Protein AF-A0A1X7TPX4-F1 (afdb_monomer)

Foldseek 3Di:
DDPPDDPDPDDAPPQHDQADPPVCQLVVLVVQLVVQCVVVVNPCVRSVVSVVVSVVSCCVVVSDPDDDCVVVPNVVVVVVVVVVVVVVVVCVVVVVVVVVVVVVVVVVVVVVVVVVVVVVVVVVVVVVVVD

Secondary structure (DSSP, 8-state):
---------PPPPTT-SPPP-SS-TTHHHHHHHHHHHHHTTT-TTTTHHHHHHHHHHHHHTTSS----TTTTT-HHHHHHHHHHHHHHHHHHHHHHHHHHHHHHHHHHHHHHHHHHHHHHHHHHHHHHT--

Solvent-accessible surface area (backbone atoms only — not comparable to full-atom values): 7729 Å² total; per-residue (Å²): 138,81,90,83,70,80,80,72,81,72,73,77,57,96,82,56,80,79,61,76,76,82,88,45,86,48,45,69,39,45,50,54,28,51,50,43,22,67,75,48,78,64,39,59,81,84,29,45,68,41,48,48,53,28,53,49,44,28,37,73,70,66,50,36,82,81,70,60,50,58,84,75,72,40,44,66,64,52,49,52,50,50,52,50,52,51,46,51,56,50,50,51,53,48,50,52,52,51,50,51,51,51,50,54,51,49,54,52,51,53,52,53,52,52,55,51,53,55,52,49,56,54,51,55,52,56,60,65,73,74,116

Mean predicted aligned error: 12.7 Å

Radius of gyration: 33.35 Å; Cα contacts (8 Å, |Δi|>4): 49; chains: 1; bounding box: 68×27×109 Å

Structure (mmCIF, N/CA/C/O backbone):
data_AF-A0A1X7TPX4-F1
#
_entry.id   AF-A0A1X7TPX4-F1
#
loop_
_atom_site.group_PDB
_atom_site.id
_atom_site.type_symbol
_atom_site.label_atom_id
_atom_site.label_alt_id
_atom_site.label_comp_id
_atom_site.label_asym_id
_atom_site.label_entity_id
_atom_site.label_seq_id
_atom_site.pdbx_PDB_ins_code
_atom_site.Cartn_x
_atom_site.Cartn_y
_atom_site.Cartn_z
_atom_site.occupancy
_atom_site.B_iso_or_equiv
_atom_site.auth_seq_id
_atom_site.auth_comp_id
_atom_site.auth_asym_id
_atom_site.auth_atom_id
_atom_site.pdbx_PDB_model_num
ATOM 1 N N . MET A 1 1 ? 38.471 -4.593 -25.993 1.00 44.94 1 MET A N 1
ATOM 2 C CA . MET A 1 1 ? 37.008 -4.750 -26.166 1.00 44.94 1 MET A CA 1
ATOM 3 C C . MET A 1 1 ? 36.759 -5.384 -27.529 1.00 44.94 1 MET A C 1
ATOM 5 O O . MET A 1 1 ? 37.329 -4.906 -28.500 1.00 44.94 1 MET A O 1
ATOM 9 N N . ASN A 1 2 ? 35.999 -6.482 -27.602 1.00 54.00 2 ASN A N 1
ATOM 10 C CA . ASN A 1 2 ? 35.729 -7.216 -28.847 1.00 54.00 2 ASN A CA 1
ATOM 11 C C . ASN A 1 2 ? 34.481 -6.629 -29.555 1.00 54.00 2 ASN A C 1
ATOM 13 O O . ASN A 1 2 ? 33.423 -6.592 -28.928 1.00 54.00 2 ASN A O 1
ATOM 17 N N . PRO A 1 3 ? 34.565 -6.171 -30.821 1.00 67.19 3 PRO A N 1
ATOM 18 C CA . PRO A 1 3 ? 33.472 -5.480 -31.518 1.00 67.19 3 PRO A CA 1
ATOM 19 C C . PRO A 1 3 ? 32.361 -6.393 -32.079 1.00 67.19 3 PRO A C 1
ATOM 21 O O . PRO A 1 3 ? 31.472 -5.909 -32.777 1.00 67.19 3 PRO A O 1
ATOM 24 N N . ASN A 1 4 ? 32.359 -7.698 -31.786 1.00 61.41 4 ASN A N 1
ATOM 25 C CA . ASN A 1 4 ? 31.386 -8.648 -32.344 1.00 61.41 4 ASN A CA 1
ATOM 26 C C . ASN A 1 4 ? 30.212 -8.971 -31.392 1.00 61.41 4 ASN A C 1
ATOM 28 O O . ASN A 1 4 ? 29.939 -10.130 -31.096 1.00 61.41 4 ASN A O 1
ATOM 32 N N . MET A 1 5 ? 29.497 -7.951 -30.905 1.00 68.25 5 MET A N 1
ATOM 33 C CA . MET A 1 5 ? 28.197 -8.149 -30.246 1.00 68.25 5 MET A CA 1
ATOM 34 C C . MET A 1 5 ? 27.092 -7.886 -31.273 1.00 68.25 5 MET A C 1
ATOM 36 O O . MET A 1 5 ? 26.729 -6.739 -31.542 1.00 68.25 5 MET A O 1
ATOM 40 N N . LYS A 1 6 ? 26.554 -8.948 -31.883 1.00 66.62 6 LYS A N 1
ATOM 41 C CA . LYS A 1 6 ? 25.343 -8.839 -32.707 1.00 66.62 6 LYS A CA 1
ATOM 42 C C . LYS A 1 6 ? 24.230 -8.249 -31.838 1.00 66.62 6 LYS A C 1
ATOM 44 O O . LYS A 1 6 ? 23.802 -8.880 -30.876 1.00 66.62 6 LYS A O 1
ATOM 49 N N . ARG A 1 7 ? 23.757 -7.044 -32.182 1.00 66.94 7 ARG A N 1
ATOM 50 C CA . ARG A 1 7 ? 22.552 -6.438 -31.596 1.00 66.94 7 ARG A CA 1
ATOM 51 C C . ARG A 1 7 ? 21.389 -7.405 -31.805 1.00 66.94 7 ARG A C 1
ATOM 53 O O . ARG A 1 7 ? 20.864 -7.509 -32.913 1.00 66.94 7 ARG A O 1
ATOM 60 N N . GLN A 1 8 ? 21.004 -8.129 -30.758 1.00 71.69 8 GLN A N 1
ATOM 61 C CA . GLN A 1 8 ? 19.743 -8.854 -30.761 1.00 71.69 8 GLN A CA 1
ATOM 62 C C . GLN A 1 8 ? 18.646 -7.801 -30.911 1.00 71.69 8 GLN A C 1
ATOM 64 O O . GLN A 1 8 ? 18.566 -6.869 -30.111 1.00 71.69 8 GLN A O 1
ATOM 69 N N . ARG A 1 9 ? 17.839 -7.898 -31.975 1.00 69.06 9 ARG A N 1
ATOM 70 C CA . ARG A 1 9 ? 16.629 -7.081 -32.089 1.00 69.06 9 ARG A CA 1
ATOM 71 C C . ARG A 1 9 ? 15.698 -7.559 -30.985 1.00 69.06 9 ARG A C 1
ATOM 73 O O . ARG A 1 9 ? 15.047 -8.590 -31.140 1.00 69.06 9 ARG A O 1
ATOM 80 N N . ALA A 1 10 ? 15.726 -6.870 -29.848 1.00 71.69 10 ALA A N 1
ATOM 81 C CA . ALA A 1 10 ? 14.811 -7.139 -28.759 1.00 71.69 10 ALA A CA 1
ATOM 82 C C . ALA A 1 10 ? 13.392 -7.016 -29.318 1.00 71.69 10 ALA A C 1
ATOM 84 O O . ALA A 1 10 ? 13.063 -6.027 -29.979 1.00 71.69 10 ALA A O 1
ATOM 85 N N . ARG A 1 11 ? 12.576 -8.052 -29.109 1.00 74.62 11 ARG A N 1
ATOM 86 C CA . ARG A 1 11 ? 11.138 -7.922 -29.329 1.00 74.62 11 ARG A CA 1
ATOM 87 C C . ARG A 1 11 ? 10.654 -6.775 -28.433 1.00 74.62 11 ARG A C 1
ATOM 89 O O . ARG A 1 11 ? 11.178 -6.647 -27.322 1.00 74.62 11 ARG A O 1
ATOM 96 N N . PRO A 1 12 ? 9.738 -5.918 -28.910 1.00 72.19 12 PRO A N 1
ATOM 97 C CA . PRO A 1 12 ? 9.158 -4.900 -28.048 1.00 72.19 12 PRO A CA 1
ATOM 98 C C . PRO A 1 12 ? 8.610 -5.573 -26.778 1.00 72.19 12 PRO A C 1
ATOM 100 O O . PRO A 1 12 ? 8.105 -6.694 -26.877 1.00 72.19 12 PRO A O 1
ATOM 103 N N . PRO A 1 13 ? 8.741 -4.944 -25.597 1.00 73.38 13 PRO A N 1
ATOM 104 C CA . PRO A 1 13 ? 8.185 -5.495 -24.370 1.00 73.38 13 PRO A CA 1
ATOM 105 C C . PRO A 1 13 ? 6.688 -5.739 -24.546 1.00 73.38 13 PRO A C 1
ATOM 107 O O . PRO A 1 13 ? 5.984 -4.863 -25.048 1.00 73.38 13 PRO A O 1
ATOM 110 N N . ASP A 1 14 ? 6.194 -6.888 -24.089 1.00 72.00 14 ASP A N 1
ATOM 111 C CA . ASP A 1 14 ? 4.786 -7.277 -24.255 1.00 72.00 14 ASP A CA 1
ATOM 112 C C . ASP A 1 14 ? 3.802 -6.257 -23.651 1.00 72.00 14 ASP A C 1
ATOM 114 O O . ASP A 1 14 ? 2.650 -6.173 -24.067 1.00 72.00 14 ASP A O 1
ATOM 118 N N . LYS A 1 15 ? 4.260 -5.452 -22.682 1.00 71.31 15 LYS A N 1
ATOM 119 C CA . LYS A 1 15 ? 3.469 -4.416 -21.997 1.00 71.31 15 LYS A CA 1
ATOM 120 C C . LYS A 1 15 ? 3.778 -2.982 -22.452 1.00 71.31 15 LYS A C 1
ATOM 122 O O . LYS A 1 15 ? 3.311 -2.035 -21.829 1.00 71.31 15 LYS A O 1
ATOM 127 N N . GLY A 1 16 ? 4.553 -2.811 -23.526 1.00 69.00 16 GLY A N 1
ATOM 128 C CA . GLY A 1 16 ? 5.015 -1.501 -23.987 1.00 69.00 16 GLY A CA 1
ATOM 129 C C . GLY A 1 16 ? 6.064 -0.864 -23.065 1.00 69.00 16 GLY A C 1
ATOM 130 O O . GLY A 1 16 ? 6.491 -1.446 -22.067 1.00 69.00 16 GLY A O 1
ATOM 131 N N . SER A 1 17 ? 6.522 0.335 -23.425 1.00 72.00 17 SER A N 1
ATOM 132 C CA . SER A 1 17 ? 7.387 1.138 -22.553 1.00 72.00 17 SER A CA 1
ATOM 133 C C . SER A 1 17 ? 6.542 1.784 -21.459 1.00 72.00 17 SER A C 1
ATOM 135 O O . SER A 1 17 ? 5.509 2.377 -21.761 1.00 72.00 17 SER A O 1
ATOM 137 N N . PHE A 1 18 ? 6.987 1.695 -20.203 1.00 65.50 18 PHE A N 1
ATOM 138 C CA . PHE A 1 18 ? 6.327 2.373 -19.087 1.00 65.50 18 PHE A CA 1
ATOM 139 C C . PHE A 1 18 ? 6.137 3.867 -19.402 1.00 65.50 18 PHE A C 1
ATOM 141 O O . PHE A 1 18 ? 7.128 4.526 -19.735 1.00 65.50 18 PHE A O 1
ATOM 148 N N . PRO A 1 19 ? 4.913 4.412 -19.271 1.00 76.31 19 PRO A N 1
ATOM 149 C CA . PRO A 1 19 ? 4.678 5.845 -19.384 1.00 76.31 19 PRO A CA 1
ATOM 150 C C . PRO A 1 19 ? 5.591 6.599 -18.416 1.00 76.31 19 PRO A C 1
ATOM 152 O O . PRO A 1 19 ? 5.789 6.168 -17.274 1.00 76.31 19 PRO A O 1
ATOM 155 N N . LEU A 1 20 ? 6.177 7.705 -18.868 1.00 81.56 20 LEU A N 1
ATOM 156 C CA . LEU A 1 20 ? 6.936 8.582 -17.983 1.00 81.56 20 LEU A CA 1
ATOM 157 C C . LEU A 1 20 ? 5.962 9.455 -17.186 1.00 81.56 20 LEU A C 1
ATOM 159 O O . LEU A 1 20 ? 4.998 9.983 -17.736 1.00 81.56 20 LEU A O 1
ATOM 163 N N . ASP A 1 21 ? 6.234 9.607 -15.891 1.00 83.75 21 ASP A N 1
ATOM 164 C CA . ASP A 1 21 ? 5.512 10.522 -15.004 1.00 83.75 21 ASP A CA 1
ATOM 165 C C . ASP A 1 21 ? 5.936 11.967 -15.314 1.00 83.75 21 ASP A C 1
ATOM 167 O O . ASP A 1 21 ? 6.875 12.504 -14.723 1.00 83.75 21 ASP A O 1
ATOM 171 N N . HIS A 1 22 ? 5.314 12.564 -16.330 1.00 87.88 22 HIS A N 1
ATOM 172 C CA . HIS A 1 22 ? 5.664 13.902 -16.811 1.00 87.88 22 HIS A CA 1
ATOM 173 C C . HIS A 1 22 ? 5.200 15.014 -15.870 1.00 87.88 22 HIS A C 1
ATOM 175 O O . HIS A 1 22 ? 5.869 16.040 -15.749 1.00 87.88 22 HIS A O 1
ATOM 181 N N . THR A 1 23 ? 4.053 14.816 -15.227 1.00 87.56 23 THR A N 1
ATOM 182 C CA . THR A 1 23 ? 3.433 15.765 -14.296 1.00 87.56 23 THR A CA 1
ATOM 183 C C . THR A 1 23 ? 4.003 15.637 -12.884 1.00 87.56 23 THR A C 1
ATOM 185 O O . THR A 1 23 ? 3.909 16.584 -12.106 1.00 87.56 23 THR A O 1
ATOM 188 N N . GLY A 1 24 ? 4.667 14.520 -12.570 1.00 93.44 24 GLY A N 1
ATOM 189 C CA . GLY A 1 24 ? 5.312 14.283 -11.285 1.00 93.44 24 GLY A CA 1
ATOM 190 C C . GLY A 1 24 ? 4.330 13.901 -10.181 1.00 93.44 24 GLY A C 1
ATOM 191 O O . GLY A 1 24 ? 4.622 14.159 -9.014 1.00 93.44 24 GLY A O 1
ATOM 192 N N . GLU A 1 25 ? 3.185 13.305 -10.520 1.00 93.38 25 GLU A N 1
ATOM 193 C CA . GLU A 1 25 ? 2.135 12.942 -9.554 1.00 93.38 25 GLU A CA 1
ATOM 194 C C . GLU A 1 25 ? 2.642 11.951 -8.501 1.00 93.38 25 GLU A C 1
ATOM 196 O O . GLU A 1 25 ? 2.273 12.025 -7.330 1.00 93.38 25 GLU A O 1
ATOM 201 N N . CYS A 1 26 ? 3.567 11.069 -8.886 1.00 95.75 26 CYS A N 1
ATOM 202 C CA . CYS A 1 26 ? 4.151 10.072 -7.996 1.00 95.75 26 CYS A CA 1
ATOM 203 C C . CYS A 1 26 ? 5.578 10.413 -7.557 1.00 95.75 26 CYS A C 1
ATOM 205 O O . CYS A 1 26 ? 6.286 9.551 -7.019 1.00 95.75 26 CYS A O 1
ATOM 207 N N . LYS A 1 27 ? 6.010 11.667 -7.745 1.00 95.56 27 LYS A N 1
ATOM 208 C CA . LYS A 1 27 ? 7.370 12.121 -7.428 1.00 95.56 27 LYS A CA 1
ATOM 209 C C . LYS A 1 27 ? 7.726 11.930 -5.956 1.00 95.56 27 LYS A C 1
ATOM 211 O O . LYS A 1 27 ? 8.835 11.496 -5.663 1.00 95.56 27 LYS A O 1
ATOM 216 N N . ASP A 1 28 ? 6.805 12.185 -5.034 1.00 96.88 28 ASP A N 1
ATOM 217 C CA . ASP A 1 28 ? 7.084 12.053 -3.598 1.00 96.88 28 ASP A CA 1
ATOM 218 C C . ASP A 1 28 ? 7.359 10.601 -3.194 1.00 96.88 28 ASP A C 1
ATOM 220 O O . ASP A 1 28 ? 8.312 10.315 -2.465 1.00 96.88 28 ASP A O 1
ATOM 224 N N . HIS A 1 29 ? 6.564 9.663 -3.714 1.00 96.88 29 HIS A N 1
ATOM 225 C CA . HIS A 1 29 ? 6.766 8.231 -3.497 1.00 96.88 29 HIS A CA 1
ATOM 226 C C . HIS A 1 29 ? 8.079 7.755 -4.129 1.00 96.88 29 HIS A C 1
ATOM 228 O O . HIS A 1 29 ? 8.845 7.025 -3.496 1.00 96.88 29 HIS A O 1
ATOM 234 N N . MET A 1 30 ? 8.381 8.231 -5.343 1.00 95.44 30 MET A N 1
ATOM 235 C CA . MET A 1 30 ? 9.651 7.968 -6.017 1.00 95.44 30 MET A CA 1
ATOM 236 C C . MET A 1 30 ? 10.835 8.447 -5.170 1.00 95.44 30 MET A C 1
ATOM 238 O O . MET A 1 30 ? 11.777 7.690 -4.959 1.00 95.44 30 MET A O 1
ATOM 242 N N . LEU A 1 31 ? 10.798 9.685 -4.670 1.00 97.31 31 LEU A N 1
ATOM 243 C CA . LEU A 1 31 ? 11.889 10.264 -3.887 1.00 97.31 31 LEU A CA 1
ATOM 244 C C . LEU A 1 31 ? 12.130 9.494 -2.588 1.00 97.31 31 LEU A C 1
ATOM 246 O O . LEU A 1 31 ? 13.283 9.209 -2.271 1.00 97.31 31 LEU A O 1
ATOM 250 N N . LYS A 1 32 ? 11.070 9.096 -1.875 1.00 98.00 32 LYS A N 1
ATOM 251 C CA . LYS A 1 32 ? 11.189 8.254 -0.673 1.00 98.00 32 LYS A CA 1
ATOM 252 C C . LYS A 1 32 ? 11.863 6.921 -0.989 1.00 98.00 32 LYS A C 1
ATOM 254 O O . LYS A 1 32 ? 12.807 6.528 -0.307 1.00 98.00 32 LYS A O 1
ATOM 259 N N . TYR A 1 33 ? 11.418 6.252 -2.052 1.00 97.81 33 TYR A N 1
ATOM 260 C CA . TYR A 1 33 ? 12.011 4.991 -2.487 1.00 97.81 33 TYR A CA 1
ATOM 261 C C . TYR A 1 33 ? 13.488 5.154 -2.890 1.00 97.81 33 TYR A C 1
ATOM 263 O O . TYR A 1 33 ? 14.336 4.379 -2.450 1.00 97.81 33 TYR A O 1
ATOM 271 N N . MET A 1 34 ? 13.821 6.196 -3.657 1.00 96.94 34 MET A N 1
ATOM 272 C CA . MET A 1 34 ? 15.201 6.486 -4.064 1.00 96.94 34 MET A CA 1
ATOM 273 C C . MET A 1 34 ? 16.102 6.854 -2.878 1.00 96.94 34 MET A C 1
ATOM 275 O O . MET A 1 34 ? 17.257 6.430 -2.850 1.00 96.94 34 MET A O 1
ATOM 279 N N . SER A 1 35 ? 15.594 7.605 -1.893 1.00 98.06 35 SER A N 1
ATOM 280 C CA . SER A 1 35 ? 16.341 7.914 -0.664 1.00 98.06 35 SER A CA 1
ATOM 281 C C . SER A 1 35 ? 16.691 6.636 0.084 1.00 98.06 35 SER A C 1
ATOM 283 O O . SER A 1 35 ? 17.857 6.406 0.393 1.00 98.06 35 SER A O 1
ATOM 285 N N . CYS A 1 36 ? 15.712 5.744 0.251 1.00 98.44 36 CYS A N 1
ATOM 286 C CA . CYS A 1 36 ? 15.941 4.454 0.884 1.00 98.44 36 CYS A CA 1
ATOM 287 C C . CYS A 1 36 ? 17.005 3.631 0.148 1.00 98.44 36 CYS A C 1
ATOM 289 O O . CYS A 1 36 ? 17.905 3.092 0.788 1.00 98.44 36 CYS A O 1
ATOM 291 N N . LEU A 1 37 ? 16.961 3.554 -1.188 1.00 97.81 37 LEU A N 1
ATOM 292 C CA . LEU A 1 37 ? 17.993 2.832 -1.941 1.00 97.81 37 LEU A CA 1
ATOM 293 C C . LEU A 1 37 ? 19.375 3.445 -1.726 1.00 97.81 37 LEU A C 1
ATOM 295 O O . LEU A 1 37 ? 20.350 2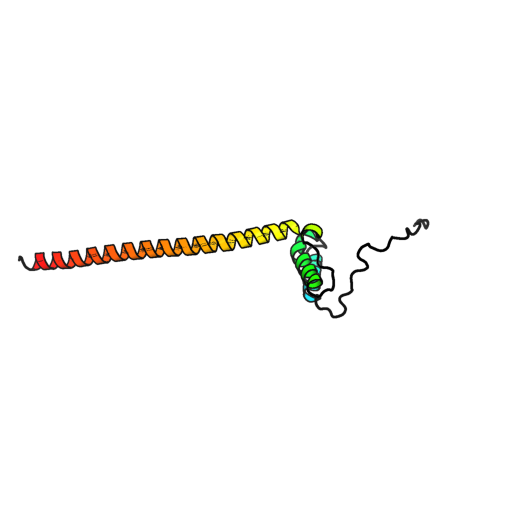.719 -1.551 1.00 97.81 37 LEU A O 1
ATOM 299 N N . LYS A 1 38 ? 19.470 4.775 -1.716 1.00 97.75 38 LYS A N 1
ATOM 300 C CA . LYS A 1 38 ? 20.735 5.472 -1.484 1.00 97.75 38 LYS A CA 1
ATOM 301 C C . LYS A 1 38 ? 21.299 5.172 -0.092 1.00 97.75 38 LYS A C 1
ATOM 303 O O . LYS A 1 38 ? 22.500 4.955 0.035 1.00 97.75 38 LYS A O 1
ATOM 308 N N . GLU A 1 39 ? 20.444 5.141 0.924 1.00 98.00 39 GLU A N 1
ATOM 309 C CA . GLU A 1 39 ? 20.813 4.843 2.313 1.00 98.00 39 GLU A CA 1
ATOM 310 C C . GLU A 1 39 ? 21.213 3.373 2.506 1.00 98.00 39 GLU A C 1
ATOM 312 O O . GLU A 1 39 ? 22.138 3.077 3.256 1.00 98.00 39 GLU A O 1
ATOM 317 N N . ASN A 1 40 ? 20.581 2.458 1.767 1.00 97.50 40 ASN A N 1
ATOM 318 C CA . ASN A 1 40 ? 20.783 1.013 1.886 1.00 97.50 40 ASN A CA 1
ATOM 319 C C . ASN A 1 40 ? 21.684 0.433 0.787 1.00 97.50 40 ASN A C 1
ATOM 321 O O . ASN A 1 40 ? 21.578 -0.741 0.448 1.00 97.50 40 ASN A O 1
ATOM 325 N N . SER A 1 41 ? 22.578 1.239 0.203 1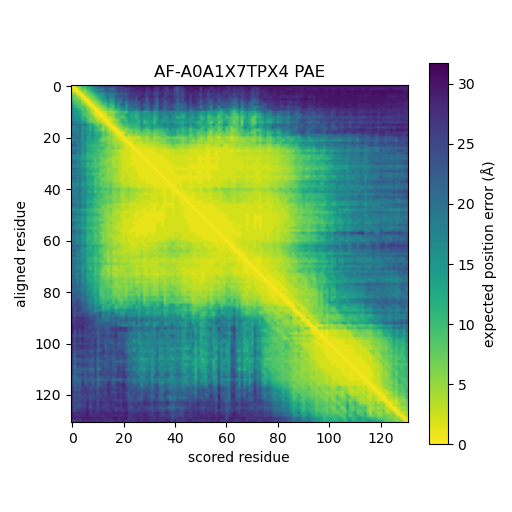.00 96.38 41 SER A N 1
ATOM 326 C CA . SER A 1 41 ? 23.555 0.773 -0.801 1.00 96.38 41 SER A CA 1
ATOM 327 C C . SER A 1 41 ? 22.922 0.043 -2.000 1.00 96.38 41 SER A C 1
ATOM 329 O O . SER A 1 41 ? 23.459 -0.935 -2.512 1.00 96.38 41 SER A O 1
ATOM 331 N N . SER A 1 42 ? 21.780 0.544 -2.474 1.00 94.44 42 SER A N 1
ATOM 332 C CA . SER A 1 42 ? 20.953 -0.027 -3.552 1.00 94.44 42 SER A CA 1
ATOM 333 C C . SER A 1 42 ? 20.358 -1.409 -3.255 1.00 94.44 42 SER A C 1
ATOM 335 O O . SER A 1 42 ? 19.965 -2.126 -4.174 1.00 94.44 42 SER A O 1
ATOM 337 N N . ASP A 1 43 ? 20.239 -1.781 -1.981 1.00 95.56 43 ASP A N 1
ATOM 338 C CA . ASP A 1 43 ? 19.521 -2.983 -1.576 1.00 95.56 43 ASP A CA 1
ATOM 339 C C . ASP A 1 43 ? 18.000 -2.770 -1.642 1.00 95.56 43 ASP A C 1
ATOM 341 O O . ASP A 1 43 ? 17.376 -2.121 -0.798 1.00 95.56 43 ASP A O 1
ATOM 345 N N . HIS A 1 44 ? 17.383 -3.354 -2.667 1.00 93.31 44 HIS A N 1
ATOM 346 C CA . HIS A 1 44 ? 15.942 -3.286 -2.889 1.00 93.31 44 HIS A CA 1
ATOM 347 C C . HIS A 1 44 ? 15.118 -4.019 -1.826 1.00 93.31 44 HIS A C 1
ATOM 349 O O . HIS A 1 44 ? 13.949 -3.677 -1.632 1.00 93.31 44 HIS A O 1
ATOM 355 N N . SER A 1 45 ? 15.688 -5.022 -1.149 1.00 94.56 45 SER A N 1
ATOM 356 C CA . SER A 1 45 ? 14.949 -5.833 -0.177 1.00 94.56 45 SER A CA 1
ATOM 357 C C . SER A 1 45 ? 14.501 -4.997 1.025 1.00 94.56 45 SER A C 1
ATOM 359 O O . SER A 1 45 ? 13.357 -5.115 1.469 1.00 94.56 45 SER A O 1
ATOM 361 N N . GLN A 1 46 ? 15.350 -4.064 1.461 1.00 95.69 46 GLN A N 1
ATOM 362 C CA . GLN A 1 46 ? 15.083 -3.151 2.574 1.00 95.69 46 GLN A CA 1
ATOM 363 C C . GLN A 1 46 ? 14.070 -2.057 2.211 1.00 95.69 46 GLN A C 1
ATOM 365 O O . GLN A 1 46 ? 13.315 -1.588 3.058 1.00 95.69 46 GLN A O 1
ATOM 370 N N . CYS A 1 47 ? 13.987 -1.695 0.931 1.00 97.38 47 CYS A N 1
ATOM 371 C CA . CYS A 1 47 ? 13.121 -0.622 0.434 1.00 97.38 47 CYS A CA 1
ATOM 372 C C . CYS A 1 47 ? 11.824 -1.127 -0.204 1.00 97.38 47 CYS A C 1
ATOM 374 O O . CYS A 1 47 ? 11.119 -0.375 -0.882 1.00 97.38 47 CYS A O 1
ATOM 376 N N . ARG A 1 48 ? 11.497 -2.407 -0.007 1.00 95.94 48 ARG A N 1
ATOM 377 C CA . ARG A 1 48 ? 10.404 -3.085 -0.708 1.00 95.94 48 ARG A CA 1
ATOM 378 C C . ARG A 1 48 ? 9.034 -2.479 -0.411 1.00 95.94 48 ARG A C 1
ATOM 380 O O . ARG A 1 48 ? 8.221 -2.365 -1.321 1.00 95.94 48 ARG A O 1
ATOM 387 N N . VAL A 1 49 ? 8.794 -2.019 0.817 1.00 95.38 49 VAL A N 1
ATOM 388 C CA . VAL A 1 49 ? 7.538 -1.336 1.180 1.00 95.38 49 VAL A CA 1
ATOM 389 C C . VAL A 1 49 ? 7.391 -0.018 0.411 1.00 95.38 49 VAL A C 1
ATOM 391 O O . VAL A 1 49 ? 6.378 0.199 -0.241 1.00 95.38 49 VAL A O 1
ATOM 394 N N . LEU A 1 50 ? 8.441 0.807 0.373 1.00 97.06 50 LEU A N 1
ATOM 395 C CA . LEU A 1 50 ? 8.429 2.083 -0.355 1.00 97.06 50 LEU A CA 1
ATOM 396 C C . LEU A 1 50 ? 8.309 1.890 -1.872 1.00 97.06 50 LEU A C 1
ATOM 398 O O . LEU A 1 50 ? 7.651 2.673 -2.555 1.00 97.06 50 LEU A O 1
ATOM 402 N N . ALA A 1 51 ? 8.915 0.826 -2.405 1.00 96.62 51 ALA A N 1
ATOM 403 C CA . ALA A 1 51 ? 8.744 0.445 -3.802 1.00 96.62 51 ALA A CA 1
ATOM 404 C C . ALA A 1 51 ? 7.281 0.089 -4.114 1.00 96.62 51 ALA A C 1
ATOM 406 O O . ALA A 1 51 ? 6.761 0.488 -5.156 1.00 96.62 51 ALA A O 1
ATOM 407 N N . LYS A 1 52 ? 6.607 -0.627 -3.201 1.00 96.19 52 LYS A N 1
ATOM 408 C CA . LYS A 1 52 ? 5.184 -0.958 -3.326 1.00 96.19 52 LYS A CA 1
ATOM 409 C C . LYS A 1 52 ? 4.324 0.306 -3.366 1.00 96.19 52 LYS A C 1
ATOM 411 O O . LYS A 1 52 ? 3.497 0.426 -4.263 1.00 96.19 52 LYS A O 1
ATOM 416 N N . ASP A 1 53 ? 4.560 1.254 -2.461 1.00 96.50 53 ASP A N 1
ATOM 417 C CA . ASP A 1 53 ? 3.810 2.517 -2.402 1.00 96.50 53 ASP A CA 1
ATOM 418 C C . ASP A 1 53 ? 3.998 3.348 -3.681 1.00 96.50 53 ASP A C 1
ATOM 420 O O . ASP A 1 53 ? 3.051 3.922 -4.218 1.00 96.50 53 ASP A O 1
ATOM 424 N N . TYR A 1 54 ? 5.217 3.361 -4.229 1.00 96.00 54 TYR A N 1
ATOM 425 C CA . TYR A 1 54 ? 5.491 4.016 -5.506 1.00 96.00 54 TYR A CA 1
ATOM 426 C C . TYR A 1 54 ? 4.730 3.372 -6.671 1.00 96.00 54 TYR A C 1
ATOM 428 O O . TYR A 1 54 ? 4.129 4.080 -7.480 1.00 96.00 54 TYR A O 1
ATOM 436 N N . LEU A 1 55 ? 4.700 2.039 -6.746 1.00 95.38 55 LEU A N 1
ATOM 437 C CA . LEU A 1 55 ? 3.912 1.326 -7.755 1.00 95.38 55 LEU A CA 1
ATOM 438 C C . LEU A 1 55 ? 2.408 1.530 -7.558 1.00 95.38 55 LEU A C 1
ATOM 440 O O . LEU A 1 55 ? 1.683 1.651 -8.543 1.00 95.38 55 LEU A O 1
ATOM 444 N N . GLN A 1 56 ? 1.947 1.612 -6.309 1.00 95.38 56 GLN A N 1
ATOM 445 C CA . GLN A 1 56 ? 0.547 1.869 -5.992 1.00 95.38 56 GLN A CA 1
ATOM 446 C C . GLN A 1 56 ? 0.108 3.220 -6.552 1.00 95.38 56 GLN A C 1
ATOM 448 O O . GLN A 1 56 ? -0.854 3.265 -7.314 1.00 95.38 56 GLN A O 1
ATOM 453 N N . CYS A 1 57 ? 0.865 4.282 -6.265 1.00 96.19 57 CYS A N 1
ATOM 454 C CA . CYS A 1 57 ? 0.595 5.609 -6.813 1.00 96.19 57 CYS A CA 1
ATOM 455 C C . CYS A 1 57 ? 0.508 5.570 -8.345 1.00 96.19 57 CYS A C 1
ATOM 457 O O . CYS A 1 57 ? -0.441 6.076 -8.935 1.00 96.19 57 CYS A O 1
ATOM 459 N N . ARG A 1 58 ? 1.452 4.890 -9.011 1.00 94.62 58 ARG A N 1
ATOM 460 C CA . ARG A 1 58 ? 1.451 4.803 -10.479 1.00 94.62 58 ARG A CA 1
ATOM 461 C C . ARG A 1 58 ? 0.241 4.061 -11.042 1.00 94.62 58 ARG A C 1
ATOM 463 O O . ARG A 1 58 ? -0.209 4.404 -12.129 1.00 94.62 58 ARG A O 1
ATOM 470 N N . MET A 1 59 ? -0.274 3.057 -10.337 1.00 93.94 59 MET A N 1
ATOM 471 C CA . MET A 1 59 ? -1.495 2.346 -10.729 1.00 93.94 59 MET A CA 1
ATOM 472 C C . MET A 1 59 ? -2.769 3.165 -10.472 1.00 93.94 59 MET A C 1
ATOM 474 O O . MET A 1 59 ? -3.762 2.988 -11.178 1.00 93.94 59 MET A O 1
ATOM 478 N N . GLU A 1 60 ? -2.762 4.032 -9.459 1.00 94.50 60 GLU A N 1
ATOM 479 C CA . GLU A 1 60 ? -3.879 4.921 -9.118 1.00 94.50 60 GLU A CA 1
ATOM 480 C C . GLU A 1 60 ? -3.966 6.123 -10.069 1.00 94.50 60 GLU A C 1
ATOM 482 O O . GLU A 1 60 ? -5.060 6.444 -10.524 1.00 94.50 60 GLU A O 1
ATOM 487 N N . CYS A 1 61 ? -2.823 6.705 -10.444 1.00 92.50 61 CYS A N 1
ATOM 488 C CA . CYS A 1 61 ? -2.700 7.804 -11.412 1.00 92.50 61 CYS A CA 1
ATOM 489 C C . CYS A 1 61 ? -2.674 7.337 -12.881 1.00 92.50 61 CYS A C 1
ATOM 491 O O . CYS A 1 61 ? -2.303 8.098 -13.766 1.00 92.50 61 CYS A O 1
ATOM 493 N N . GLU A 1 62 ? -2.995 6.068 -13.159 1.00 90.19 62 GLU A N 1
ATOM 494 C CA . GLU A 1 62 ? -3.034 5.503 -14.522 1.00 90.19 62 GLU A CA 1
ATOM 495 C C . GLU A 1 62 ? -1.698 5.591 -15.304 1.00 90.19 62 GLU A C 1
ATOM 497 O O . GLU A 1 62 ? -1.644 5.387 -16.516 1.00 90.19 62 GLU A O 1
ATOM 502 N N . LEU A 1 63 ? -0.576 5.795 -14.602 1.00 89.06 63 LEU A N 1
ATOM 503 C CA . LEU A 1 63 ? 0.798 5.779 -15.133 1.00 89.06 63 LEU A CA 1
ATOM 504 C C . LEU A 1 63 ? 1.365 4.354 -15.286 1.00 89.06 63 LEU A C 1
ATOM 506 O O . LEU A 1 63 ? 2.543 4.168 -15.626 1.00 89.06 63 LEU A O 1
ATOM 510 N N . MET A 1 64 ? 0.548 3.350 -14.962 1.00 87.69 64 MET A N 1
ATOM 511 C CA . MET A 1 64 ? 0.802 1.920 -15.078 1.00 87.69 64 MET A CA 1
ATOM 512 C C . MET A 1 64 ? -0.533 1.159 -15.072 1.00 87.69 64 MET A C 1
ATOM 514 O O . MET A 1 64 ? -1.437 1.486 -14.304 1.00 87.69 64 MET A O 1
ATOM 518 N N . THR A 1 65 ? -0.646 0.098 -15.874 1.00 89.12 65 THR A N 1
ATOM 519 C CA . THR A 1 65 ? -1.790 -0.823 -15.809 1.00 89.12 65 THR A CA 1
ATOM 520 C C . THR A 1 65 ? -1.899 -1.448 -14.421 1.00 89.12 65 THR A C 1
ATOM 522 O O . THR A 1 65 ? -0.908 -1.951 -13.889 1.00 89.12 65 THR A O 1
ATOM 525 N N . LYS A 1 66 ? -3.110 -1.465 -13.855 1.00 91.62 66 LYS A N 1
ATOM 526 C CA . LYS A 1 66 ? -3.383 -2.132 -12.578 1.00 91.62 66 LYS A CA 1
ATOM 527 C C . LYS A 1 66 ? -3.028 -3.616 -12.668 1.00 91.62 66 LYS A C 1
ATOM 529 O O . LYS A 1 66 ? -3.542 -4.335 -13.522 1.00 91.62 66 LYS A O 1
ATOM 534 N N . GLU A 1 67 ? -2.163 -4.063 -11.769 1.00 91.31 67 GLU A N 1
ATOM 535 C CA . GLU A 1 67 ? -1.700 -5.443 -11.670 1.00 91.31 67 GLU A CA 1
ATOM 536 C C . GLU A 1 67 ? -1.861 -5.948 -10.240 1.00 91.31 67 GLU A C 1
ATOM 538 O O . GLU A 1 67 ? -1.834 -5.190 -9.271 1.00 91.31 67 GLU A O 1
ATOM 543 N N . GLU A 1 68 ? -2.028 -7.258 -10.107 1.00 93.69 68 GLU A N 1
ATOM 544 C CA . GLU A 1 68 ? -2.119 -7.901 -8.803 1.00 93.69 68 GLU A CA 1
ATOM 545 C C . GLU A 1 68 ? -0.760 -7.856 -8.091 1.00 93.69 68 GLU A C 1
ATOM 547 O O . GLU A 1 68 ? 0.279 -8.185 -8.676 1.00 93.69 68 GLU A O 1
ATOM 552 N N . TRP A 1 69 ? -0.767 -7.531 -6.796 1.00 93.75 69 TRP A N 1
ATOM 553 C CA . TRP A 1 69 ? 0.444 -7.469 -5.977 1.00 93.75 69 TRP A CA 1
ATOM 554 C C . TRP A 1 69 ? 1.248 -8.769 -5.996 1.00 93.75 69 TRP A C 1
ATOM 556 O O . TRP A 1 69 ? 2.477 -8.727 -5.978 1.00 93.75 69 TRP A O 1
ATOM 566 N N . GLY A 1 70 ? 0.586 -9.923 -6.112 1.00 93.62 70 GLY A N 1
ATOM 567 C CA . GLY A 1 70 ? 1.253 -11.213 -6.264 1.00 93.62 70 GLY A CA 1
ATOM 568 C C . GLY A 1 70 ? 2.125 -11.315 -7.518 1.00 93.62 70 GLY A C 1
ATOM 569 O O . GLY A 1 70 ? 3.250 -11.806 -7.434 1.00 93.62 70 GLY A O 1
ATOM 570 N N . LYS A 1 71 ? 1.662 -10.787 -8.659 1.00 92.69 71 LYS A N 1
ATOM 571 C CA . LYS A 1 71 ? 2.415 -10.791 -9.930 1.00 92.69 71 LYS A CA 1
ATOM 572 C C . LYS A 1 71 ? 3.589 -9.820 -9.921 1.00 92.69 71 LYS A C 1
ATOM 574 O O . LYS A 1 71 ? 4.576 -10.044 -10.614 1.00 92.69 71 LYS A O 1
ATOM 579 N N . LEU A 1 72 ? 3.480 -8.760 -9.126 1.00 92.31 72 LEU A N 1
ATOM 580 C CA . LEU A 1 72 ? 4.546 -7.788 -8.896 1.00 92.31 72 LEU A CA 1
ATOM 581 C C . LEU A 1 72 ? 5.529 -8.233 -7.799 1.00 92.31 72 LEU A C 1
ATOM 583 O O . LEU A 1 72 ? 6.492 -7.526 -7.521 1.00 92.31 72 LEU A O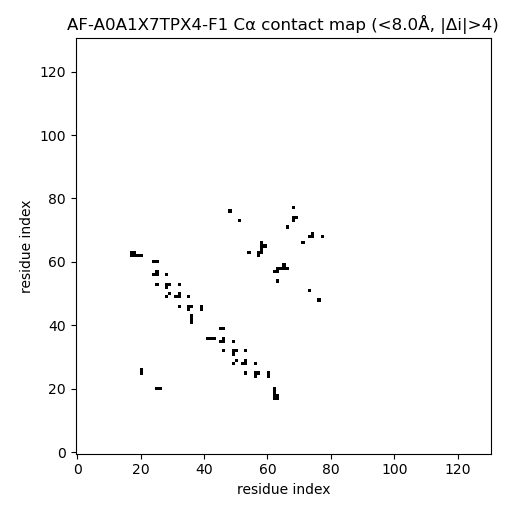 1
ATOM 587 N N . GLY A 1 73 ? 5.307 -9.400 -7.183 1.00 94.25 73 GLY A N 1
ATOM 588 C CA . GLY A 1 73 ? 6.185 -9.938 -6.151 1.00 94.25 73 GLY A CA 1
ATOM 589 C C . GLY A 1 73 ? 6.017 -9.268 -4.787 1.00 94.25 73 GLY A C 1
ATOM 590 O O . GLY A 1 73 ? 7.007 -9.115 -4.086 1.00 94.25 73 GLY A O 1
ATOM 591 N N . TYR A 1 74 ? 4.796 -8.885 -4.396 1.00 95.06 74 TYR A N 1
ATOM 592 C CA . TYR A 1 74 ? 4.447 -8.282 -3.093 1.00 95.06 74 TYR A CA 1
ATOM 593 C C . TYR A 1 74 ? 3.389 -9.090 -2.310 1.00 95.06 74 TYR A C 1
ATOM 595 O O . TYR A 1 74 ? 2.699 -8.545 -1.443 1.00 95.06 74 TYR A O 1
ATOM 603 N N . LYS A 1 75 ? 3.232 -10.383 -2.627 1.00 93.69 75 LYS A N 1
ATOM 604 C CA . LYS A 1 75 ? 2.196 -11.263 -2.053 1.00 93.69 75 LYS A CA 1
ATOM 605 C C . LYS A 1 75 ? 2.263 -11.366 -0.526 1.00 93.69 75 LYS A C 1
ATOM 607 O O . LYS A 1 75 ? 1.244 -11.330 0.149 1.00 93.69 75 LYS A O 1
ATOM 612 N N . ASP A 1 76 ? 3.463 -11.489 0.012 1.00 92.75 76 ASP A N 1
ATOM 613 C CA . ASP A 1 76 ? 3.743 -11.593 1.443 1.00 92.75 76 ASP A CA 1
ATOM 614 C C . ASP A 1 76 ? 3.353 -10.324 2.211 1.00 92.75 76 ASP A C 1
ATOM 616 O O . ASP A 1 76 ? 2.716 -10.421 3.254 1.00 92.75 76 ASP A O 1
ATOM 620 N N . ILE A 1 77 ? 3.628 -9.136 1.662 1.00 91.38 77 ILE A N 1
ATOM 621 C CA . ILE A 1 77 ? 3.225 -7.860 2.280 1.00 91.38 77 ILE A CA 1
ATOM 622 C C . ILE A 1 77 ? 1.695 -7.714 2.283 1.00 91.38 77 ILE A C 1
ATOM 624 O O . ILE A 1 77 ? 1.113 -7.147 3.207 1.00 91.38 77 ILE A O 1
ATOM 628 N N . GLU A 1 78 ? 1.015 -8.207 1.246 1.00 89.56 78 GLU A N 1
ATOM 629 C CA . GLU A 1 78 ? -0.451 -8.238 1.214 1.00 89.56 78 GLU A CA 1
ATOM 630 C C . GLU A 1 78 ? -1.029 -9.212 2.247 1.00 89.56 78 GLU A C 1
ATOM 632 O O . GLU A 1 78 ? -1.937 -8.841 2.991 1.00 89.56 78 GLU A O 1
ATOM 637 N N . GLN A 1 79 ? -0.464 -10.416 2.356 1.00 89.62 79 GLN A N 1
ATOM 638 C CA . GLN A 1 79 ? -0.857 -11.399 3.367 1.00 89.62 79 GLN A CA 1
ATOM 639 C C . GLN A 1 79 ? -0.634 -10.876 4.789 1.00 89.62 79 GLN A C 1
ATOM 641 O O . GLN A 1 79 ? -1.531 -10.974 5.620 1.00 89.62 79 GLN A O 1
ATOM 646 N N . GLU A 1 80 ? 0.514 -10.258 5.066 1.00 88.94 80 GLU A N 1
ATOM 647 C CA . GLU A 1 80 ? 0.799 -9.650 6.367 1.00 88.94 80 GLU A CA 1
ATOM 648 C C . GLU A 1 80 ? -0.207 -8.541 6.707 1.00 88.94 80 GLU A C 1
ATOM 650 O O . GLU A 1 80 ? -0.718 -8.479 7.826 1.00 88.94 80 GLU A O 1
ATOM 655 N N . ASN A 1 81 ? -0.548 -7.684 5.740 1.00 87.31 81 ASN A N 1
ATOM 656 C CA . ASN A 1 81 ? -1.549 -6.641 5.946 1.00 87.31 81 ASN A CA 1
ATOM 657 C C . ASN A 1 81 ? -2.954 -7.208 6.167 1.00 87.31 81 ASN A C 1
ATOM 659 O O . ASN A 1 81 ? -3.689 -6.668 6.994 1.00 87.31 81 ASN A O 1
ATOM 663 N N . ASN A 1 82 ? -3.328 -8.283 5.475 1.00 87.19 82 ASN A N 1
ATOM 664 C CA . ASN A 1 82 ? -4.602 -8.962 5.700 1.00 87.19 82 ASN A CA 1
ATOM 665 C C . ASN A 1 82 ? -4.646 -9.585 7.097 1.00 87.19 82 ASN A C 1
ATOM 667 O O . ASN A 1 82 ? -5.585 -9.315 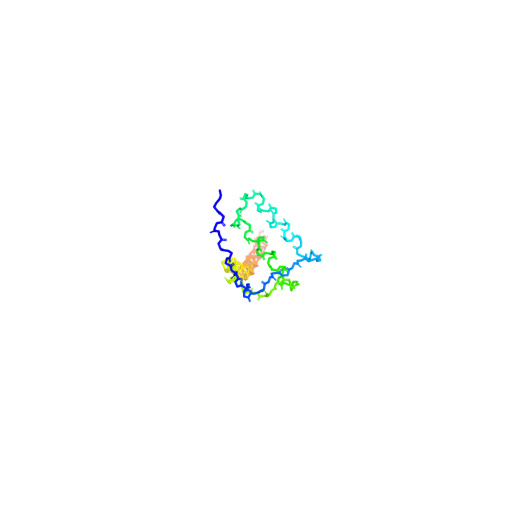7.840 1.00 87.19 82 ASN A O 1
ATOM 671 N N . ASN A 1 83 ? -3.580 -10.273 7.511 1.00 87.88 83 ASN A N 1
ATOM 672 C CA . ASN A 1 83 ? -3.450 -10.818 8.862 1.00 87.88 83 ASN A CA 1
ATOM 673 C C . ASN A 1 83 ? -3.517 -9.711 9.925 1.00 87.88 83 ASN A C 1
ATOM 675 O O . ASN A 1 83 ? -4.189 -9.873 10.938 1.00 87.88 83 ASN A O 1
ATOM 679 N N . ARG A 1 84 ? -2.878 -8.552 9.694 1.00 86.94 84 ARG A N 1
ATOM 680 C CA . ARG A 1 84 ? -2.997 -7.383 10.584 1.00 86.94 84 ARG A CA 1
ATOM 681 C C . ARG A 1 84 ? -4.421 -6.840 10.639 1.00 86.94 84 ARG A C 1
ATOM 683 O O . ARG A 1 84 ? -4.895 -6.510 11.720 1.00 86.94 84 ARG A O 1
ATOM 690 N N . ARG A 1 85 ? -5.122 -6.741 9.507 1.00 84.69 85 ARG A N 1
ATOM 691 C CA . ARG A 1 85 ? -6.520 -6.272 9.461 1.00 84.69 85 ARG A CA 1
ATOM 692 C C . ARG A 1 85 ? -7.458 -7.234 10.186 1.00 84.69 85 ARG A C 1
ATOM 694 O O . ARG A 1 85 ? -8.296 -6.789 10.968 1.00 84.69 85 ARG A O 1
ATOM 701 N N . GLU A 1 86 ? -7.280 -8.534 9.981 1.00 84.62 86 GLU A N 1
ATOM 702 C CA . GLU A 1 86 ? -7.982 -9.580 10.726 1.00 84.62 86 GLU A CA 1
ATOM 703 C C . GLU A 1 86 ? -7.676 -9.483 12.223 1.00 84.62 86 GLU A C 1
ATOM 705 O O . GLU A 1 86 ? -8.596 -9.454 13.040 1.00 84.62 86 GLU A O 1
ATOM 710 N N . GLN A 1 87 ? -6.403 -9.320 12.592 1.00 83.12 87 GLN A N 1
ATOM 711 C CA . GLN A 1 87 ? -5.980 -9.158 13.979 1.00 83.12 87 GLN A CA 1
ATOM 712 C C . GLN A 1 87 ? -6.584 -7.905 14.623 1.00 83.12 87 GLN A C 1
ATOM 714 O O . GLN A 1 87 ? -7.059 -7.995 15.748 1.00 83.12 87 GLN A O 1
ATOM 719 N N . ILE A 1 88 ? -6.638 -6.760 13.937 1.00 84.94 88 ILE A N 1
ATOM 720 C CA . ILE A 1 88 ? -7.275 -5.538 14.459 1.00 84.94 88 ILE A CA 1
ATOM 721 C C . ILE A 1 88 ? -8.768 -5.774 14.716 1.00 84.94 88 ILE A C 1
ATOM 723 O O . ILE A 1 88 ? -9.275 -5.379 15.764 1.00 84.94 88 ILE A O 1
ATOM 727 N N . MET A 1 89 ? -9.475 -6.460 13.812 1.00 75.25 89 MET A N 1
ATOM 728 C CA . MET A 1 89 ? -10.890 -6.795 14.018 1.00 75.25 89 MET A CA 1
ATOM 7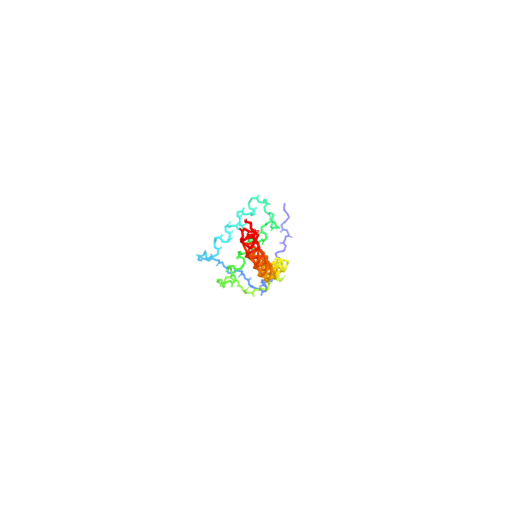29 C C . MET A 1 89 ? -11.090 -7.776 15.183 1.00 75.25 89 MET A C 1
ATOM 731 O O . MET A 1 89 ? -12.037 -7.627 15.958 1.00 75.25 89 MET A O 1
ATOM 735 N N . VAL A 1 90 ? -10.189 -8.747 15.355 1.00 81.31 90 VAL A N 1
ATOM 736 C CA . VAL A 1 90 ? -10.218 -9.708 16.468 1.00 81.31 90 VAL A CA 1
ATOM 737 C C . VAL A 1 90 ? -9.891 -9.029 17.797 1.00 81.31 90 VAL A C 1
ATOM 739 O O . VAL A 1 90 ? -10.652 -9.176 18.749 1.00 81.31 90 VAL A O 1
ATOM 742 N N . VAL A 1 91 ? -8.819 -8.237 17.867 1.00 81.56 91 VAL A N 1
ATOM 743 C CA . VAL A 1 91 ? -8.443 -7.461 19.058 1.00 81.56 91 VAL A CA 1
ATOM 744 C C . VAL A 1 91 ? -9.528 -6.447 19.396 1.00 81.56 91 VAL A C 1
ATOM 746 O O . VAL A 1 91 ? -9.842 -6.295 20.567 1.00 81.56 91 VAL A O 1
ATOM 749 N N . GLY A 1 92 ? -10.167 -5.817 18.408 1.00 80.56 92 GLY A N 1
ATOM 750 C CA . GLY A 1 92 ? -11.330 -4.957 18.630 1.00 80.56 92 GLY A CA 1
ATOM 751 C C . GLY A 1 92 ? -12.476 -5.710 19.311 1.00 80.56 92 GLY A C 1
ATOM 752 O O . GLY A 1 92 ? -12.965 -5.277 20.352 1.00 80.56 92 GLY A O 1
ATOM 753 N N . ARG A 1 93 ? -12.860 -6.886 18.793 1.00 79.94 93 ARG A N 1
ATOM 754 C CA . ARG A 1 93 ? -13.905 -7.731 19.406 1.00 79.94 93 ARG A CA 1
ATOM 755 C C . ARG A 1 93 ? -13.519 -8.214 20.807 1.00 79.94 93 ARG A C 1
ATOM 757 O O . ARG A 1 93 ? -14.352 -8.163 21.707 1.00 79.94 93 ARG A O 1
ATOM 764 N N . ILE A 1 94 ? -12.275 -8.654 21.004 1.00 82.06 94 ILE A N 1
ATOM 765 C CA . ILE A 1 94 ? -11.761 -9.108 22.305 1.00 82.06 94 ILE A CA 1
ATOM 766 C C . ILE A 1 94 ? -11.697 -7.942 23.295 1.00 82.06 94 ILE A C 1
ATOM 768 O O . ILE A 1 94 ? -12.147 -8.098 24.419 1.00 82.06 94 ILE A O 1
ATOM 772 N N . SER A 1 95 ? -11.196 -6.773 22.896 1.00 85.56 95 SER A N 1
ATOM 773 C CA . SER A 1 95 ? -11.104 -5.573 23.737 1.00 85.56 95 SER A CA 1
ATOM 774 C C . SER A 1 95 ? -12.487 -5.093 24.179 1.00 85.56 95 SER A C 1
ATOM 776 O O . SER A 1 95 ? -12.696 -4.811 25.358 1.00 85.56 95 SER A O 1
ATOM 778 N N . VAL A 1 96 ? -13.473 -5.098 23.277 1.00 85.50 96 VAL A N 1
ATOM 779 C CA . VAL A 1 96 ? -14.868 -4.788 23.620 1.00 85.50 96 VAL A CA 1
ATOM 780 C C . VAL A 1 96 ? -15.446 -5.841 24.573 1.00 85.50 96 VAL A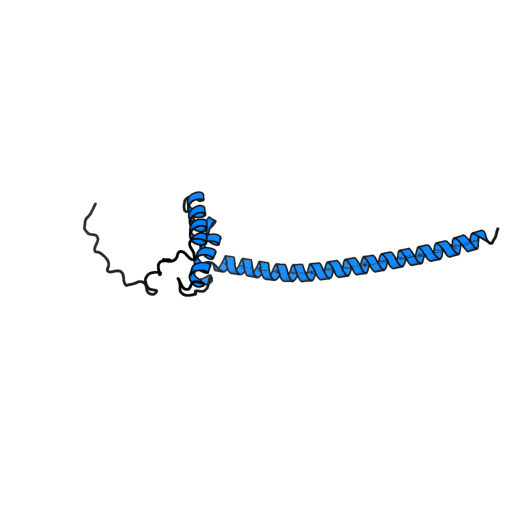 C 1
ATOM 782 O O . VAL A 1 96 ? -16.022 -5.490 25.595 1.00 85.50 96 VAL A O 1
ATOM 785 N N . ALA A 1 97 ? -15.250 -7.136 24.310 1.00 87.06 97 ALA A N 1
ATOM 786 C CA . ALA A 1 97 ? -15.725 -8.187 25.212 1.00 87.06 97 ALA A CA 1
ATOM 787 C C . ALA A 1 97 ? -15.052 -8.124 26.596 1.00 87.06 97 ALA A C 1
ATOM 789 O O . ALA A 1 97 ? -15.721 -8.287 27.611 1.00 87.06 97 ALA A O 1
ATOM 790 N N . MET A 1 98 ? -13.748 -7.848 26.645 1.00 87.81 98 MET A N 1
ATOM 791 C CA . MET A 1 98 ? -12.957 -7.747 27.871 1.00 87.81 98 MET A CA 1
ATOM 792 C C . MET A 1 98 ? -13.348 -6.516 28.692 1.00 87.81 98 MET A C 1
ATOM 794 O O . MET A 1 98 ? -13.462 -6.596 29.908 1.00 87.81 98 MET A O 1
ATOM 798 N N . THR A 1 99 ? -13.611 -5.380 28.045 1.00 88.06 99 THR A N 1
ATOM 799 C CA . THR A 1 99 ? -14.127 -4.190 28.737 1.00 88.06 99 THR A CA 1
ATOM 800 C C . THR A 1 99 ? -15.539 -4.423 29.267 1.00 88.06 99 THR A C 1
ATOM 802 O O . THR A 1 99 ? -15.801 -4.088 30.418 1.00 88.06 99 THR A O 1
ATOM 805 N N . ILE A 1 100 ? -16.422 -5.067 28.495 1.00 90.69 100 ILE A N 1
ATOM 806 C CA . ILE A 1 100 ? -17.769 -5.440 28.956 1.00 90.69 100 ILE A CA 1
ATOM 807 C C . ILE A 1 100 ? -17.691 -6.368 30.174 1.00 90.69 100 ILE A C 1
ATOM 809 O O . ILE A 1 100 ? -18.340 -6.088 31.179 1.00 90.69 100 ILE A O 1
ATOM 813 N N . THR A 1 101 ? -16.886 -7.435 30.132 1.00 91.94 101 THR A N 1
ATOM 814 C CA . THR A 1 101 ? -16.769 -8.372 31.263 1.00 91.94 101 THR A CA 1
ATOM 815 C C . THR A 1 101 ? -16.171 -7.707 32.497 1.00 91.94 101 THR A C 1
ATOM 817 O O . THR A 1 101 ? -16.699 -7.898 33.591 1.00 91.94 101 THR A O 1
ATOM 820 N N . ILE A 1 102 ? -15.134 -6.878 32.339 1.00 93.50 102 ILE A N 1
ATOM 821 C CA . ILE A 1 102 ? -14.558 -6.099 33.443 1.00 93.50 102 ILE A CA 1
ATOM 822 C C . ILE A 1 102 ? -15.617 -5.177 34.059 1.00 93.50 102 ILE A C 1
ATOM 824 O O . ILE A 1 102 ? -15.786 -5.182 35.277 1.00 93.50 102 ILE A O 1
ATOM 828 N N . ILE A 1 103 ? -16.370 -4.430 33.245 1.00 94.12 103 ILE A N 1
ATOM 829 C CA . ILE A 1 103 ? -17.438 -3.544 33.730 1.00 94.12 103 ILE A CA 1
ATOM 830 C C . ILE A 1 103 ? -18.511 -4.349 34.472 1.00 94.12 103 ILE A C 1
ATOM 832 O O . ILE A 1 103 ? -18.891 -3.971 35.577 1.00 94.12 103 ILE A O 1
ATOM 836 N N . SER A 1 104 ? -18.972 -5.475 33.919 1.00 92.69 104 SER A N 1
ATOM 837 C CA . SER A 1 104 ? -19.967 -6.332 34.576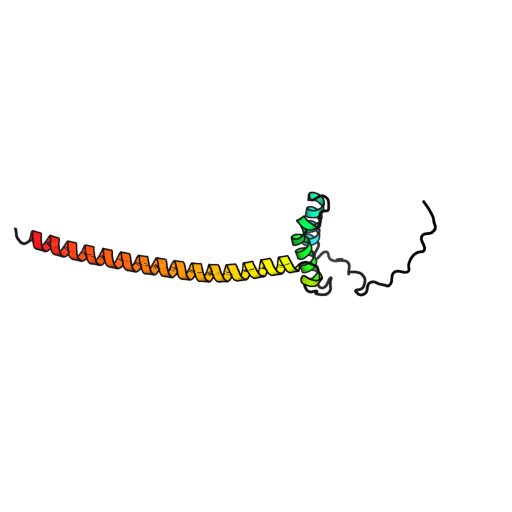 1.00 92.69 104 SER A CA 1
ATOM 838 C C . SER A 1 104 ? -19.482 -6.859 35.931 1.00 92.69 104 SER A C 1
ATOM 840 O O . SER A 1 104 ? -20.242 -6.8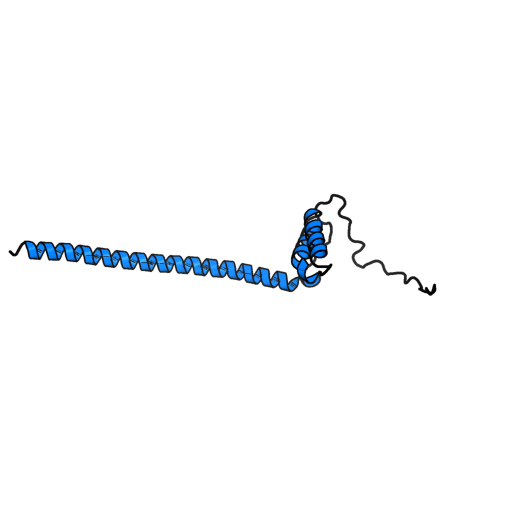42 36.898 1.00 92.69 104 SER A O 1
ATOM 842 N N . VAL A 1 105 ? -18.214 -7.273 36.032 1.00 95.69 105 VAL A N 1
ATOM 843 C CA . VAL A 1 105 ? -17.606 -7.726 37.293 1.00 95.69 105 VAL A CA 1
ATOM 844 C C . VAL A 1 105 ? -17.508 -6.578 38.300 1.00 95.69 105 VAL A C 1
ATOM 846 O O . VAL A 1 105 ? -17.882 -6.754 39.457 1.00 95.69 105 VAL A O 1
ATOM 849 N N . ILE A 1 106 ? -17.072 -5.390 37.872 1.00 96.06 106 ILE A N 1
ATOM 850 C CA . ILE A 1 106 ? -16.992 -4.205 38.740 1.00 96.06 106 ILE A CA 1
ATOM 851 C C . ILE A 1 106 ? -18.376 -3.838 39.281 1.00 96.06 106 ILE A C 1
ATOM 853 O O . ILE A 1 106 ? -18.526 -3.642 40.484 1.00 96.06 106 ILE A O 1
ATOM 857 N N . VAL A 1 107 ? -19.399 -3.790 38.423 1.00 95.88 107 VAL A N 1
ATOM 858 C CA . VAL A 1 107 ? -20.779 -3.481 38.833 1.00 95.88 107 VAL A CA 1
ATOM 859 C C . VAL A 1 107 ? -21.294 -4.505 39.848 1.00 95.88 107 VAL A C 1
ATOM 861 O O . VAL A 1 107 ? -21.903 -4.118 40.850 1.00 95.88 107 VAL A O 1
ATOM 864 N N . ALA A 1 108 ? -21.013 -5.795 39.645 1.00 95.94 108 ALA A N 1
ATOM 865 C CA . ALA A 1 108 ? -21.380 -6.843 40.594 1.00 95.94 108 ALA A CA 1
ATOM 866 C C . ALA A 1 108 ? -20.680 -6.658 41.952 1.00 95.94 108 ALA A C 1
ATOM 868 O O . ALA A 1 108 ? -21.340 -6.698 42.990 1.00 95.94 108 ALA A O 1
ATOM 869 N N . ILE A 1 109 ? -19.371 -6.386 41.957 1.00 96.00 109 ILE A N 1
ATOM 870 C CA . ILE A 1 109 ? -18.597 -6.147 43.186 1.00 96.00 109 ILE A CA 1
ATOM 871 C C . ILE A 1 109 ? -19.137 -4.929 43.941 1.00 96.00 109 ILE A C 1
ATOM 873 O O . ILE A 1 109 ? -19.394 -5.019 45.140 1.00 96.00 109 ILE A O 1
ATOM 877 N N . VAL A 1 110 ? -19.357 -3.805 43.252 1.00 95.94 110 VAL A N 1
ATOM 878 C CA . VAL A 1 110 ? -19.901 -2.581 43.863 1.00 95.94 110 VAL A CA 1
ATOM 879 C C . VAL A 1 110 ? -21.269 -2.852 44.485 1.00 95.94 110 VAL A C 1
ATOM 881 O O . VAL A 1 110 ? -21.517 -2.445 45.616 1.00 95.94 110 VAL A O 1
ATOM 884 N N . SER A 1 111 ? -22.129 -3.604 43.795 1.00 94.50 111 SER A N 1
ATOM 885 C CA . SER A 1 111 ? -23.454 -3.968 44.310 1.00 94.50 111 SER A CA 1
ATOM 886 C C . SER A 1 111 ? -23.369 -4.792 45.602 1.00 94.50 111 SER A C 1
ATOM 888 O O . SER A 1 111 ? -24.109 -4.528 46.549 1.00 94.50 111 SER A O 1
ATOM 890 N N . VAL A 1 112 ? -22.433 -5.747 45.682 1.00 95.62 112 VAL A N 1
ATOM 891 C CA . VAL A 1 112 ? -22.199 -6.562 46.889 1.00 95.62 112 VAL A CA 1
ATOM 892 C C . VAL A 1 112 ? -21.681 -5.712 48.051 1.00 95.62 112 VAL A C 1
ATOM 894 O O . VAL A 1 112 ? -22.152 -5.865 49.177 1.00 95.62 112 VAL A O 1
ATOM 897 N N . VAL A 1 113 ? -20.741 -4.797 47.793 1.00 95.31 113 VAL A N 1
ATOM 898 C CA . VAL A 1 113 ? -20.195 -3.890 48.818 1.00 95.31 113 VAL A CA 1
ATOM 899 C C . VAL A 1 113 ? -21.280 -2.958 49.363 1.00 95.31 113 VAL A C 1
ATOM 901 O O . VAL A 1 113 ? -21.397 -2.785 50.574 1.00 95.31 113 VAL A O 1
ATOM 904 N N . VAL A 1 114 ? -22.124 -2.393 48.495 1.00 94.94 114 VAL A N 1
ATOM 905 C CA . VAL A 1 114 ? -23.236 -1.535 48.930 1.00 94.94 114 VAL A CA 1
ATOM 906 C C . VAL A 1 114 ? -24.212 -2.323 49.808 1.00 94.94 114 VAL A C 1
ATOM 908 O O . VAL A 1 114 ? -24.529 -1.881 50.910 1.00 94.94 114 VAL A O 1
ATOM 911 N N . ALA A 1 115 ? -24.619 -3.524 49.386 1.00 93.44 115 ALA A N 1
ATOM 912 C CA . ALA A 1 115 ? -25.546 -4.352 50.158 1.00 93.44 115 ALA A CA 1
ATOM 913 C C . ALA A 1 115 ? -25.001 -4.723 51.550 1.00 93.44 115 ALA A C 1
ATOM 915 O O . ALA A 1 115 ? -25.739 -4.677 52.535 1.00 93.44 115 ALA A O 1
ATOM 916 N N . THR A 1 116 ? -23.710 -5.053 51.662 1.00 90.25 116 THR A N 1
ATOM 917 C CA . THR A 1 116 ? -23.106 -5.404 52.956 1.00 90.25 116 THR A CA 1
ATOM 918 C C . THR A 1 116 ? -22.961 -4.192 53.871 1.00 90.25 116 THR A C 1
ATOM 920 O O . THR A 1 116 ? -23.278 -4.294 55.055 1.00 90.25 116 THR A O 1
ATOM 923 N N . THR A 1 117 ? -22.569 -3.026 53.347 1.00 88.69 117 THR A N 1
ATOM 924 C CA . THR A 1 117 ? -22.488 -1.793 54.155 1.00 88.69 117 THR A CA 1
ATOM 925 C C . THR A 1 117 ? -23.848 -1.357 54.704 1.00 88.69 117 THR A C 1
ATOM 927 O O . THR A 1 117 ? -23.930 -1.015 55.883 1.00 88.69 117 THR A O 1
ATOM 930 N N . SER A 1 118 ? -24.927 -1.447 53.915 1.00 85.75 118 SER A N 1
ATOM 931 C CA . SER A 1 118 ? -26.285 -1.144 54.390 1.00 85.75 118 SER A CA 1
ATOM 932 C C . SER A 1 118 ? -26.726 -2.059 55.536 1.00 85.75 118 SER A C 1
ATOM 934 O O . SER A 1 118 ? -27.276 -1.575 56.523 1.00 85.75 118 SER A O 1
ATOM 936 N N . LEU A 1 119 ? -26.442 -3.364 55.446 1.00 83.38 119 LEU A N 1
ATOM 937 C CA . LEU A 1 119 ? -26.763 -4.318 56.514 1.00 83.38 119 LEU A CA 1
ATOM 938 C C . LEU A 1 119 ? -25.965 -4.038 57.792 1.00 83.38 119 LEU A C 1
ATOM 940 O O . LEU A 1 119 ? -26.522 -4.092 58.887 1.00 83.38 119 LEU A O 1
ATOM 944 N N . ILE A 1 120 ? -24.679 -3.697 57.665 1.00 83.06 120 ILE A N 1
ATOM 945 C CA . ILE A 1 120 ? -23.833 -3.354 58.816 1.00 83.06 120 ILE A CA 1
ATOM 946 C C . ILE A 1 120 ? -24.378 -2.110 59.528 1.00 83.06 120 ILE A C 1
ATOM 948 O O . ILE A 1 120 ? -24.481 -2.118 60.753 1.00 83.06 120 ILE A O 1
ATOM 952 N N . SER A 1 121 ? -24.792 -1.070 58.794 1.00 77.44 121 SER A N 1
ATOM 953 C CA . SER A 1 121 ? -25.424 0.109 59.402 1.00 77.44 121 SER A CA 1
ATOM 954 C C . SER A 1 121 ? -26.699 -0.243 60.177 1.00 77.44 121 SER A C 1
ATOM 956 O O . SER A 1 121 ? -26.887 0.265 61.280 1.00 77.44 121 SER A O 1
ATOM 958 N N . SER A 1 122 ? -27.546 -1.138 59.656 1.00 75.75 122 SER A N 1
ATOM 959 C CA . SER A 1 122 ? -28.751 -1.590 60.366 1.00 75.75 122 SER A CA 1
ATOM 960 C C . SER A 1 122 ? -28.429 -2.371 61.646 1.00 75.75 122 SER A C 1
ATOM 962 O O . SER A 1 122 ? -29.041 -2.114 62.679 1.00 75.75 122 SER A O 1
ATOM 964 N N . VAL A 1 123 ? -27.442 -3.275 61.614 1.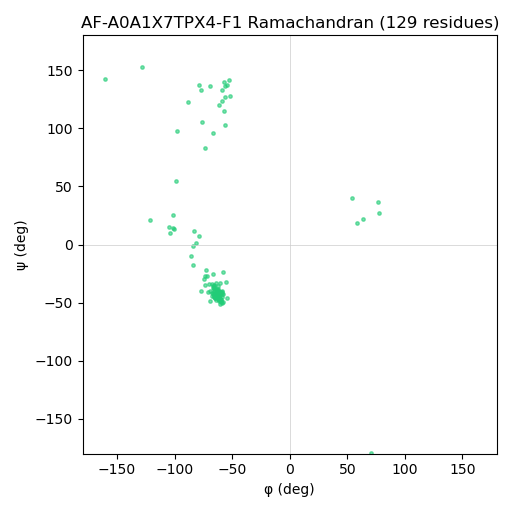00 78.06 123 VAL A N 1
ATOM 965 C CA . VAL A 1 123 ? -27.044 -4.078 62.787 1.00 78.06 123 VAL A CA 1
ATOM 966 C C . VAL A 1 123 ? -26.416 -3.211 63.883 1.00 78.06 123 VAL A C 1
ATOM 968 O O . VAL A 1 123 ? -26.742 -3.384 65.057 1.00 78.06 123 VAL A O 1
ATOM 971 N N . VAL A 1 124 ? -25.553 -2.253 63.523 1.00 75.62 124 VAL A N 1
ATOM 972 C CA . VAL A 1 124 ? -24.925 -1.339 64.497 1.00 75.62 124 VAL A CA 1
ATOM 973 C C . VAL A 1 124 ? -25.976 -0.476 65.203 1.00 75.62 124 VAL A C 1
ATOM 975 O O . VAL A 1 124 ? -25.882 -0.281 66.413 1.00 75.62 124 VAL A O 1
ATOM 978 N N . VAL A 1 125 ? -27.006 -0.010 64.486 1.00 74.94 125 VAL A N 1
ATOM 979 C CA . VAL A 1 125 ? -28.118 0.744 65.091 1.00 74.94 125 VAL A CA 1
ATOM 980 C C . VAL A 1 125 ? -28.913 -0.122 66.072 1.00 74.94 125 VAL A C 1
ATOM 982 O O . VAL A 1 125 ? -29.175 0.334 67.182 1.00 74.94 125 VAL A O 1
ATOM 985 N N . SER A 1 126 ? -29.238 -1.372 65.717 1.00 68.88 126 SER A N 1
ATOM 986 C CA . SER A 1 126 ? -29.969 -2.285 66.611 1.00 68.88 126 SER A CA 1
ATOM 987 C C . SER A 1 126 ? -29.198 -2.619 67.894 1.00 68.88 126 SER A C 1
ATOM 989 O O . SER A 1 126 ? -29.792 -2.645 68.968 1.00 68.88 126 SER A O 1
ATOM 991 N N . VAL A 1 127 ? -27.874 -2.806 67.818 1.00 73.69 127 VAL A N 1
ATOM 992 C CA . VAL A 1 127 ? -27.031 -3.032 69.010 1.00 73.69 127 VAL A CA 1
ATOM 993 C C . VAL A 1 127 ? -26.961 -1.786 69.902 1.00 73.69 127 VAL A C 1
ATOM 995 O O . VAL A 1 127 ? -26.905 -1.909 71.124 1.00 73.69 127 VAL A O 1
ATOM 998 N N . SER A 1 128 ? -26.992 -0.582 69.323 1.00 70.50 128 SER A N 1
ATOM 999 C CA . SER A 1 128 ? -26.976 0.668 70.094 1.00 70.50 128 SER A CA 1
ATOM 1000 C C . SER A 1 128 ? -28.291 0.978 70.815 1.00 70.50 128 SER A C 1
ATOM 1002 O O . SER A 1 128 ? -28.261 1.739 71.775 1.00 70.50 128 SER A O 1
ATOM 1004 N N . THR A 1 129 ? -29.427 0.420 70.384 1.00 62.56 129 THR A N 1
ATOM 1005 C CA . THR A 1 129 ? -30.731 0.628 71.044 1.00 62.56 129 THR A CA 1
ATOM 1006 C C . THR A 1 129 ? -31.001 -0.323 72.211 1.00 62.56 129 THR A C 1
ATOM 1008 O O . THR A 1 129 ? -31.964 -0.115 72.942 1.00 62.56 129 THR A O 1
ATOM 1011 N N . GLU A 1 130 ? -30.174 -1.355 72.397 1.00 59.25 130 GLU A N 1
ATOM 1012 C CA . GLU A 1 130 ? -30.391 -2.409 73.399 1.00 59.25 130 GLU A CA 1
ATOM 1013 C C . GLU A 1 130 ? -29.539 -2.234 74.677 1.00 59.25 130 GLU A C 1
ATOM 1015 O O . GLU A 1 130 ? -29.427 -3.155 75.486 1.00 59.25 130 GLU A O 1
ATOM 1020 N N . LYS A 1 131 ? -28.942 -1.050 74.886 1.00 52.94 131 LYS A N 1
ATOM 1021 C CA . LYS A 1 131 ? -28.132 -0.699 76.064 1.00 52.94 131 LYS A CA 1
ATOM 1022 C C . LYS A 1 131 ? -28.594 0.614 76.687 1.00 52.94 131 LYS A C 1
ATOM 1024 O O . LYS A 1 131 ? -28.582 0.685 77.935 1.00 52.94 131 LYS A O 1
#

Organism: Amphimedon queenslandica (NCBI:txid400682)

pLDDT: mean 86.5, std 11.36, range [44.94, 98.44]

InterPro domains:
  IPR009069 Cysteine alpha-hairpin motif superfamily [SSF47072] (22-60)
  IPR010625 CHCH [PF06747] (26-60)
  IPR051383 Cytochrome c oxidase assembly protein COX19 [PTHR21107] (4-86)

Sequence (131 aa):
MNPNMKRQRARPPDKGSFPLDHTGECKDHMLKYMSCLKENSSDHSQCRVLAKDYLQCRMECELMTKEEWGKLGYKDIEQENNNRREQIMVVGRISVAMTITIISVIVAIVSVVVATTSLISSVVVSVSTEK